Protein AF-A0A8J4DGQ6-F1 (afdb_monomer_lite)

Secondary structure (DSSP, 8-state):
---EETTEEPPHHHHHHHHHT-----S-THHHHHHHSS--SS-EE--HHHHHHHTTTGGGS-TTTTT-S--STT-----GGGEEEEEESSTT-EEEEE-SS-SSS-EEEEE-SSS--EEEEESSHHHHHHHHT--

pLDDT: mean 92.44, std 7.47, range [59.72, 98.62]

Organism: NCBI:txid42233

Structure (mmCIF, N/CA/C/O backbone):
data_AF-A0A8J4DGQ6-F1
#
_entry.id   AF-A0A8J4DGQ6-F1
#
loop_
_atom_site.group_PDB
_atom_site.id
_atom_site.type_symbol
_atom_site.label_atom_id
_atom_site.label_alt_id
_atom_site.label_comp_id
_atom_site.label_asym_id
_atom_site.label_entity_id
_atom_site.label_seq_id
_atom_site.pdbx_PDB_ins_code
_atom_site.Cartn_x
_atom_site.Cartn_y
_atom_site.Cartn_z
_atom_site.occupancy
_atom_site.B_iso_or_equiv
_atom_site.auth_seq_id
_atom_site.auth_comp_id
_atom_site.auth_asym_id
_atom_site.auth_atom_id
_atom_site.pdbx_PDB_model_num
ATOM 1 N N . MET A 1 1 ? -14.977 -6.028 14.026 1.00 59.72 1 MET A N 1
ATOM 2 C CA . MET A 1 1 ? -15.018 -6.923 12.846 1.00 59.72 1 MET A CA 1
ATOM 3 C C . MET A 1 1 ? -13.716 -6.760 12.095 1.00 59.72 1 MET A C 1
ATOM 5 O O . MET A 1 1 ? -13.463 -5.664 11.600 1.00 59.72 1 MET A O 1
ATOM 9 N N . THR A 1 2 ? -12.918 -7.819 12.058 1.00 84.62 2 THR A N 1
ATOM 10 C CA . THR A 1 2 ? -11.658 -7.920 11.316 1.00 84.62 2 THR A CA 1
ATOM 11 C C . THR A 1 2 ? -11.917 -8.025 9.816 1.00 84.62 2 THR A C 1
ATOM 13 O O . THR A 1 2 ? -12.863 -8.698 9.407 1.00 84.62 2 THR A O 1
ATOM 16 N N . LEU A 1 3 ? -11.105 -7.342 9.008 1.00 92.94 3 LEU A N 1
ATOM 17 C CA . LEU A 1 3 ? -11.117 -7.466 7.550 1.00 92.94 3 LEU A CA 1
ATOM 18 C C . LEU A 1 3 ? -9.874 -8.241 7.107 1.00 92.94 3 LEU A C 1
ATOM 20 O O . LEU A 1 3 ? -8.772 -7.989 7.594 1.00 92.94 3 LEU A O 1
ATOM 24 N N . THR A 1 4 ? -10.072 -9.191 6.198 1.00 95.69 4 THR A N 1
ATOM 25 C CA . THR A 1 4 ? -9.026 -10.070 5.676 1.00 95.69 4 THR A CA 1
ATOM 26 C C . THR A 1 4 ? -9.081 -10.084 4.152 1.00 95.69 4 THR A C 1
ATOM 28 O O . THR A 1 4 ? -10.162 -10.266 3.577 1.00 95.69 4 THR A O 1
ATOM 31 N N . ILE A 1 5 ? -7.916 -9.933 3.522 1.00 95.88 5 ILE A N 1
ATOM 32 C CA . ILE A 1 5 ? -7.692 -10.037 2.075 1.00 95.88 5 ILE A CA 1
ATOM 33 C C . ILE A 1 5 ? -6.642 -11.129 1.864 1.00 95.88 5 ILE A C 1
ATOM 35 O O . ILE A 1 5 ? -5.615 -11.115 2.532 1.00 95.88 5 ILE A O 1
ATOM 39 N N . ASN A 1 6 ? -6.937 -12.125 1.025 1.00 90.25 6 ASN A N 1
ATOM 40 C CA . ASN A 1 6 ? -6.055 -13.272 0.752 1.00 90.25 6 ASN A CA 1
ATOM 41 C C . ASN A 1 6 ? -5.470 -13.942 2.014 1.00 90.25 6 ASN A C 1
ATOM 43 O O . ASN A 1 6 ? -4.301 -14.293 2.081 1.00 90.25 6 ASN A O 1
ATOM 47 N N . GLY A 1 7 ? -6.285 -14.091 3.065 1.00 92.00 7 GLY A N 1
ATOM 48 C CA . GLY A 1 7 ? -5.855 -14.694 4.335 1.00 92.00 7 GLY A CA 1
ATOM 49 C C . GLY A 1 7 ? -5.051 -13.774 5.267 1.00 92.00 7 GLY A C 1
ATOM 50 O O . GLY A 1 7 ? -4.844 -14.134 6.424 1.00 92.00 7 GLY A O 1
ATOM 51 N N . MET A 1 8 ? -4.678 -12.569 4.829 1.00 95.50 8 MET A N 1
ATOM 52 C CA . MET A 1 8 ? -3.960 -11.572 5.627 1.00 95.50 8 MET A CA 1
ATOM 53 C C . MET A 1 8 ? -4.926 -10.583 6.278 1.00 95.50 8 MET A C 1
ATOM 55 O O . MET A 1 8 ? -5.786 -9.987 5.622 1.00 95.50 8 MET A O 1
ATOM 59 N N . ARG A 1 9 ? -4.819 -10.428 7.601 1.00 96.69 9 ARG A N 1
ATOM 60 C CA . ARG A 1 9 ? -5.613 -9.458 8.363 1.00 96.69 9 ARG A CA 1
ATOM 61 C C . ARG A 1 9 ? -5.091 -8.050 8.084 1.00 96.69 9 ARG A C 1
ATOM 63 O O . ARG A 1 9 ? -3.903 -7.788 8.257 1.00 96.69 9 ARG A O 1
ATOM 70 N N . LEU A 1 10 ? -5.986 -7.141 7.712 1.00 97.62 10 LEU A N 1
ATOM 71 C CA . LEU A 1 10 ? -5.645 -5.725 7.611 1.00 97.62 10 LEU A CA 1
ATOM 72 C C . LEU A 1 10 ? -5.480 -5.112 9.011 1.00 97.62 10 LEU A C 1
ATOM 74 O O . LEU A 1 10 ? -6.256 -5.466 9.908 1.00 97.62 10 LEU A O 1
ATOM 78 N N . PRO A 1 11 ? -4.534 -4.176 9.198 1.00 97.38 11 PRO A N 1
ATOM 79 C CA . PRO A 1 11 ? -4.426 -3.401 10.428 1.00 97.38 11 PRO A CA 1
ATOM 80 C C . PRO A 1 11 ? -5.752 -2.730 10.800 1.00 97.38 11 PRO A C 1
ATOM 82 O O . PRO A 1 11 ? -6.432 -2.171 9.936 1.00 97.38 11 PRO A O 1
ATOM 85 N N . ASP A 1 12 ? -6.119 -2.751 12.082 1.00 96.12 12 ASP A N 1
ATOM 86 C CA . ASP A 1 12 ? -7.438 -2.279 12.523 1.00 96.12 12 ASP A CA 1
ATOM 87 C C . ASP A 1 12 ? -7.670 -0.799 12.176 1.00 96.12 12 ASP A C 1
ATOM 89 O O . ASP A 1 12 ? -8.753 -0.452 11.702 1.00 96.12 12 ASP A O 1
ATOM 93 N N . ILE A 1 13 ? -6.640 0.047 12.289 1.00 96.19 13 ILE A N 1
ATOM 94 C CA . ILE A 1 13 ? -6.750 1.470 11.943 1.00 96.19 13 ILE A CA 1
ATOM 95 C C . ILE A 1 13 ? -6.998 1.713 10.446 1.00 96.19 13 ILE A C 1
ATOM 97 O O . ILE A 1 13 ? -7.716 2.643 10.081 1.00 96.19 13 ILE A O 1
ATOM 101 N N . LEU A 1 14 ? -6.500 0.833 9.567 1.00 97.50 14 LEU A N 1
ATOM 102 C CA . LEU A 1 14 ? -6.802 0.890 8.135 1.00 97.50 14 LEU A CA 1
ATOM 103 C C . LEU A 1 14 ? -8.265 0.541 7.882 1.00 97.50 14 LEU A C 1
ATOM 105 O O . LEU A 1 14 ? -8.956 1.211 7.119 1.00 97.50 14 LEU A O 1
ATOM 109 N N . VAL A 1 15 ? -8.755 -0.500 8.556 1.00 97.19 15 VAL A N 1
ATOM 110 C CA . VAL A 1 15 ? -10.154 -0.927 8.454 1.00 97.19 15 VAL A CA 1
ATOM 111 C C . VAL A 1 15 ? -11.098 0.171 8.944 1.00 97.19 15 VAL A C 1
ATOM 113 O O . VAL A 1 15 ? -12.151 0.391 8.342 1.00 97.19 15 VAL A O 1
ATOM 116 N N . GLU A 1 16 ? -10.741 0.862 10.024 1.00 96.31 16 GLU A N 1
ATOM 117 C CA . GLU A 1 16 ? -11.492 2.012 10.524 1.00 96.31 16 GLU A CA 1
ATOM 118 C C . GLU A 1 16 ? -11.499 3.162 9.514 1.00 96.31 16 GLU A C 1
ATOM 120 O O . GLU A 1 16 ? -12.582 3.656 9.195 1.00 96.31 16 GLU A O 1
ATOM 125 N N . ALA A 1 17 ? -10.344 3.510 8.940 1.00 96.88 17 ALA A N 1
ATOM 126 C CA . ALA A 1 17 ? -10.226 4.567 7.936 1.00 96.88 17 ALA A CA 1
ATOM 127 C C . ALA A 1 17 ? -11.008 4.271 6.642 1.00 96.88 17 ALA A C 1
ATOM 129 O O . ALA A 1 17 ? -11.638 5.161 6.069 1.00 96.88 17 ALA A O 1
ATOM 130 N N . ILE A 1 18 ? -11.030 3.014 6.190 1.00 96.69 18 ILE A N 1
ATOM 131 C CA . ILE A 1 18 ? -11.851 2.586 5.045 1.00 96.69 18 ILE A CA 1
ATOM 132 C C . ILE A 1 18 ? -13.339 2.777 5.359 1.00 96.69 18 ILE A C 1
ATOM 134 O O . ILE A 1 18 ? -14.094 3.302 4.544 1.00 96.69 18 ILE A O 1
ATOM 138 N N . ARG A 1 19 ? -13.779 2.367 6.554 1.00 95.31 19 ARG A N 1
ATOM 139 C CA . ARG A 1 19 ? -15.194 2.436 6.957 1.00 95.31 19 ARG A CA 1
ATOM 140 C C . ARG A 1 19 ? -15.677 3.860 7.208 1.00 95.31 19 ARG A C 1
ATOM 142 O O . ARG A 1 19 ? -16.839 4.154 6.939 1.00 95.31 19 ARG A O 1
ATOM 149 N N . SER A 1 20 ? -14.819 4.721 7.746 1.00 95.69 20 SER A N 1
ATOM 150 C CA . SER A 1 20 ? -15.116 6.139 7.959 1.00 95.69 20 SER A CA 1
ATOM 151 C C . SER A 1 20 ? -15.003 6.964 6.671 1.00 95.69 20 SER A C 1
ATOM 153 O O . SER A 1 20 ? -15.482 8.097 6.635 1.00 95.69 20 SER A O 1
ATOM 155 N N . GLY A 1 21 ? -14.389 6.408 5.621 1.00 95.62 21 GLY A N 1
ATOM 156 C CA . GLY A 1 21 ? -14.108 7.104 4.367 1.00 95.62 21 GLY A CA 1
ATOM 157 C C . GLY A 1 21 ? -12.929 8.078 4.454 1.00 95.62 21 GLY A C 1
ATOM 158 O O . GLY A 1 21 ? -12.800 8.946 3.589 1.00 95.62 21 GLY A O 1
ATOM 159 N N . THR A 1 22 ? -12.084 7.974 5.487 1.00 96.38 22 THR A N 1
ATOM 160 C CA . THR A 1 22 ? -10.862 8.785 5.614 1.00 96.38 22 THR A CA 1
ATOM 161 C C . THR A 1 22 ? -9.671 8.184 4.868 1.00 96.38 22 THR A C 1
ATOM 163 O O . THR A 1 22 ? -8.759 8.929 4.516 1.00 96.38 22 THR A O 1
ATOM 166 N N . TRP A 1 23 ? -9.698 6.884 4.540 1.00 97.50 23 TRP A N 1
ATOM 167 C CA . TRP A 1 23 ? -8.755 6.267 3.600 1.00 97.50 23 TRP A CA 1
ATOM 168 C C . TRP A 1 23 ? -9.080 6.702 2.165 1.00 97.50 23 TRP A C 1
ATOM 170 O O . TRP A 1 23 ? -9.904 6.097 1.481 1.00 97.50 23 TRP A O 1
ATOM 180 N N . ARG A 1 24 ? -8.473 7.810 1.734 1.00 96.00 24 ARG A N 1
ATOM 181 C CA . ARG A 1 24 ? -8.673 8.418 0.415 1.00 96.00 24 ARG A CA 1
ATOM 182 C C . ARG A 1 24 ? -7.391 9.086 -0.068 1.00 96.00 24 ARG A C 1
ATOM 184 O O . ARG A 1 24 ? -6.582 9.527 0.744 1.00 96.00 24 ARG A O 1
ATOM 191 N N . ALA A 1 25 ? -7.260 9.206 -1.384 1.00 94.94 25 ALA A N 1
ATOM 192 C CA . ALA A 1 25 ? -6.149 9.891 -2.030 1.00 94.94 25 ALA A CA 1
ATOM 193 C C . ALA A 1 25 ? -5.974 11.322 -1.472 1.00 94.94 25 ALA A C 1
ATOM 195 O O . ALA A 1 25 ? -6.953 12.082 -1.449 1.00 94.94 25 ALA A O 1
ATOM 196 N N . PRO A 1 26 ? -4.766 11.711 -1.016 1.00 94.88 26 PRO A N 1
ATOM 197 C CA . PRO A 1 26 ? -4.492 13.088 -0.625 1.00 94.88 26 PRO A CA 1
ATOM 198 C C . PRO A 1 26 ? -4.791 14.087 -1.752 1.00 94.88 26 PRO A C 1
ATOM 200 O O . PRO A 1 26 ? -4.424 13.870 -2.907 1.00 94.88 26 PRO A O 1
ATOM 203 N N . GLU A 1 27 ? -5.422 15.213 -1.404 1.00 93.31 27 GLU A N 1
ATOM 204 C CA . GLU A 1 27 ? -5.762 16.285 -2.360 1.00 93.31 27 GLU A CA 1
ATOM 205 C C . GLU A 1 27 ? -4.526 17.069 -2.829 1.00 93.31 27 GLU A C 1
ATOM 207 O O . GLU A 1 27 ? -4.514 17.654 -3.911 1.00 93.31 27 GLU A O 1
ATOM 212 N N . ARG A 1 28 ? -3.482 17.102 -1.997 1.00 94.44 28 ARG A N 1
ATOM 213 C CA . ARG A 1 28 ? -2.232 17.810 -2.270 1.00 94.44 28 ARG A CA 1
ATOM 214 C C . ARG A 1 28 ? -1.280 16.914 -3.045 1.00 94.44 28 ARG A C 1
ATOM 216 O O . ARG A 1 28 ? -0.772 15.938 -2.497 1.00 94.44 28 ARG A O 1
ATOM 223 N N . ALA A 1 29 ? -0.996 17.285 -4.289 1.00 92.94 29 ALA A N 1
ATOM 224 C CA . ALA A 1 29 ? -0.115 16.519 -5.165 1.00 92.94 29 ALA A CA 1
ATOM 225 C C . ALA A 1 29 ? 1.323 16.401 -4.624 1.00 92.94 29 ALA A C 1
ATOM 227 O O . ALA A 1 29 ? 2.007 15.419 -4.902 1.00 92.94 29 ALA A O 1
ATOM 228 N N . GLU A 1 30 ? 1.777 17.369 -3.822 1.00 96.56 30 GLU A N 1
ATOM 229 C CA . GLU A 1 30 ? 3.135 17.376 -3.266 1.00 96.56 30 GLU A CA 1
ATOM 230 C C . GLU A 1 30 ? 3.373 16.210 -2.296 1.00 96.56 30 GLU A C 1
ATOM 232 O O . GLU A 1 30 ? 4.495 15.718 -2.207 1.00 96.56 30 GLU A O 1
ATOM 237 N N . ILE A 1 31 ? 2.316 15.716 -1.636 1.00 96.88 31 ILE A N 1
ATOM 238 C CA . ILE A 1 31 ? 2.408 14.592 -0.692 1.00 96.88 31 ILE A CA 1
ATOM 239 C C . ILE A 1 31 ? 2.896 13.325 -1.402 1.00 96.88 31 ILE A C 1
ATOM 241 O O . ILE A 1 31 ? 3.656 12.558 -0.819 1.00 96.88 31 ILE A O 1
ATOM 245 N N . TYR A 1 32 ? 2.528 13.107 -2.670 1.00 96.75 32 TYR A N 1
ATOM 246 C CA . TYR A 1 32 ? 2.979 11.911 -3.384 1.00 96.75 32 TYR A CA 1
ATOM 247 C C . TYR A 1 32 ? 4.494 11.913 -3.590 1.00 96.75 32 TYR A C 1
ATOM 249 O O . TYR A 1 32 ? 5.156 10.915 -3.328 1.00 96.75 32 TYR A O 1
ATOM 257 N N . VAL A 1 33 ? 5.057 13.065 -3.956 1.00 96.38 33 VAL A N 1
ATOM 258 C CA . VAL A 1 33 ? 6.508 13.214 -4.114 1.00 96.38 33 VAL A CA 1
ATOM 259 C C . VAL A 1 33 ? 7.219 13.101 -2.764 1.00 96.38 33 VAL A C 1
ATOM 261 O O . VAL A 1 33 ? 8.270 12.475 -2.681 1.00 96.38 33 VAL A O 1
ATOM 264 N N . GLU A 1 34 ? 6.650 13.674 -1.702 1.00 96.62 34 GLU A N 1
ATOM 265 C CA . GLU A 1 34 ? 7.225 13.621 -0.351 1.00 96.62 34 GLU A CA 1
ATOM 266 C C . GLU A 1 34 ? 7.252 12.196 0.229 1.00 96.62 34 GLU A C 1
ATOM 268 O O . GLU A 1 34 ? 8.223 11.828 0.890 1.00 96.62 34 GLU A O 1
ATOM 273 N N . VAL A 1 35 ? 6.211 11.394 -0.022 1.00 96.94 35 VAL A N 1
ATOM 274 C CA . VAL A 1 35 ? 6.042 10.059 0.581 1.00 96.94 35 VAL A CA 1
ATOM 275 C C . VAL A 1 35 ? 6.558 8.935 -0.315 1.00 96.94 35 VAL A C 1
ATOM 277 O O . VAL A 1 35 ? 7.203 8.010 0.174 1.00 96.94 35 VAL A O 1
ATOM 280 N N . PHE A 1 36 ? 6.288 9.008 -1.617 1.00 95.44 36 PHE A N 1
ATOM 281 C CA . PHE A 1 36 ? 6.589 7.947 -2.584 1.00 95.44 36 PHE A CA 1
ATOM 282 C C . PHE A 1 36 ? 7.768 8.293 -3.503 1.00 95.44 36 PHE A C 1
ATOM 284 O O . PHE A 1 36 ? 8.239 7.436 -4.243 1.00 95.44 36 PHE A O 1
ATOM 291 N N . GLY A 1 37 ? 8.275 9.530 -3.448 1.00 94.19 37 GLY A N 1
ATOM 292 C CA . GLY A 1 37 ? 9.422 9.979 -4.241 1.00 94.19 37 GLY A CA 1
ATOM 293 C C . GLY A 1 37 ? 9.085 10.414 -5.670 1.00 94.19 37 GLY A C 1
ATOM 294 O O . GLY A 1 37 ? 9.955 10.943 -6.360 1.00 94.19 37 GLY A O 1
ATOM 295 N N . GLU A 1 38 ? 7.838 10.246 -6.116 1.00 94.56 38 GLU A N 1
ATOM 296 C CA . GLU A 1 38 ? 7.383 10.611 -7.459 1.00 94.56 38 GLU A CA 1
ATOM 297 C C . GLU A 1 38 ? 5.899 11.035 -7.472 1.00 94.56 38 GLU A C 1
ATOM 299 O O . GLU A 1 38 ? 5.160 10.726 -6.533 1.00 94.56 38 GLU A O 1
ATOM 304 N N . PRO A 1 39 ? 5.443 11.814 -8.475 1.00 95.06 39 PRO A N 1
ATOM 305 C CA . PRO A 1 39 ? 4.037 12.195 -8.567 1.00 95.06 39 PRO A CA 1
ATOM 306 C C . PRO A 1 39 ? 3.152 10.981 -8.874 1.00 95.06 39 PRO A C 1
ATOM 308 O O . PRO A 1 39 ? 3.543 10.093 -9.628 1.00 95.06 39 PRO A O 1
ATOM 311 N N . ALA A 1 40 ? 1.929 10.987 -8.346 1.00 94.81 40 ALA A N 1
ATOM 312 C CA . ALA A 1 40 ? 0.897 10.048 -8.773 1.00 94.81 40 ALA A CA 1
ATOM 313 C C . ALA A 1 40 ? 0.277 10.486 -10.112 1.00 94.81 40 ALA A C 1
ATOM 315 O O . ALA A 1 40 ? 0.115 11.682 -10.360 1.00 94.81 40 ALA A O 1
ATOM 316 N N . ASP A 1 41 ? -0.100 9.518 -10.944 1.00 91.94 41 ASP A N 1
ATOM 317 C CA . ASP A 1 41 ? -0.820 9.739 -12.204 1.00 91.94 41 ASP A CA 1
ATOM 318 C C . ASP A 1 41 ? -2.338 9.715 -11.960 1.00 91.94 41 ASP A C 1
ATOM 320 O O . ASP A 1 41 ? -3.039 10.710 -12.153 1.00 91.94 41 ASP A O 1
ATOM 324 N N . VAL A 1 42 ? -2.840 8.598 -11.420 1.00 93.25 42 VAL A N 1
ATOM 325 C CA . VAL A 1 42 ? -4.255 8.404 -11.062 1.00 93.25 42 VAL A CA 1
ATOM 326 C C . VAL A 1 42 ? -4.326 7.700 -9.701 1.00 93.25 42 VAL A C 1
ATOM 328 O O . VAL A 1 42 ? -4.502 6.483 -9.649 1.00 93.25 42 VAL A O 1
ATOM 331 N N . PRO A 1 43 ? -4.125 8.430 -8.586 1.00 96.50 43 PRO A N 1
ATOM 332 C CA . PRO A 1 43 ? -4.076 7.817 -7.268 1.00 96.50 43 PRO A CA 1
ATOM 333 C C . PRO A 1 43 ? -5.449 7.300 -6.843 1.00 96.50 43 PRO A C 1
ATOM 335 O O . PRO A 1 43 ? -6.420 8.053 -6.741 1.00 96.50 43 PRO A O 1
ATOM 338 N N . GLU A 1 44 ? -5.507 6.017 -6.513 1.00 97.31 44 GLU A N 1
ATOM 339 C CA . GLU A 1 44 ? -6.688 5.340 -5.999 1.00 97.31 44 GLU A CA 1
ATOM 340 C C . GLU A 1 44 ? -6.357 4.630 -4.687 1.00 97.31 44 GLU A C 1
ATOM 342 O O . GLU A 1 44 ? -5.477 3.777 -4.614 1.00 97.31 44 GLU A O 1
ATOM 347 N N . PHE A 1 45 ? -7.086 4.990 -3.633 1.00 97.75 45 PHE A N 1
ATOM 348 C CA . PHE A 1 45 ? -6.964 4.398 -2.305 1.00 97.75 45 PHE A CA 1
ATOM 349 C C . PHE A 1 45 ? -8.144 3.452 -2.115 1.00 97.75 45 PHE A C 1
ATOM 351 O O . PHE A 1 45 ? -9.301 3.874 -2.170 1.00 97.75 45 PHE A O 1
ATOM 358 N N . TYR A 1 46 ? -7.857 2.159 -1.989 1.00 98.00 46 TYR A N 1
ATOM 359 C CA . TYR A 1 46 ? -8.855 1.121 -2.215 1.00 98.00 46 TYR A CA 1
ATOM 360 C C . TYR A 1 46 ? -9.791 0.928 -1.022 1.00 98.00 46 TYR A C 1
ATOM 362 O O . TYR A 1 46 ? -9.358 0.810 0.120 1.00 98.00 46 TYR A O 1
ATOM 370 N N . ASP A 1 47 ? -11.093 0.844 -1.299 1.00 96.81 47 ASP A N 1
ATOM 371 C CA . ASP A 1 47 ? -12.069 0.319 -0.345 1.00 96.81 47 ASP A CA 1
ATOM 372 C C . ASP A 1 47 ? -11.990 -1.219 -0.271 1.00 96.81 47 ASP A C 1
ATOM 374 O O . ASP A 1 47 ? -11.242 -1.862 -1.011 1.00 96.81 47 ASP A O 1
ATOM 378 N N . GLU A 1 48 ? -12.786 -1.844 0.602 1.00 95.81 48 GLU A N 1
ATOM 379 C CA . GLU A 1 48 ? -12.802 -3.309 0.733 1.00 95.81 48 GLU A CA 1
ATOM 380 C C . GLU A 1 48 ? -13.089 -4.019 -0.601 1.00 95.81 48 GLU A C 1
ATOM 382 O O . GLU A 1 48 ? -12.478 -5.044 -0.908 1.00 95.81 48 GLU A O 1
ATOM 387 N N . ARG A 1 49 ? -14.030 -3.501 -1.397 1.00 96.31 49 ARG A N 1
ATOM 388 C CA . ARG A 1 49 ? -14.424 -4.134 -2.658 1.00 96.31 49 ARG A CA 1
ATOM 389 C C . ARG A 1 49 ? -13.278 -4.068 -3.661 1.00 96.31 49 ARG A C 1
ATOM 391 O O . ARG A 1 49 ? -13.022 -5.061 -4.338 1.00 96.31 49 ARG A O 1
ATOM 398 N N . MET A 1 50 ? -12.612 -2.922 -3.754 1.00 96.62 50 MET A N 1
ATOM 399 C CA . MET A 1 50 ? -11.483 -2.731 -4.649 1.00 96.62 50 MET A CA 1
ATOM 400 C C . MET A 1 50 ? -10.282 -3.556 -4.192 1.00 96.62 50 MET A C 1
ATOM 402 O O . MET A 1 50 ? -9.731 -4.280 -5.008 1.00 96.62 50 MET A O 1
ATOM 406 N N . MET A 1 51 ? -9.958 -3.592 -2.893 1.00 97.12 51 MET A N 1
ATOM 407 C CA . MET A 1 51 ? -8.893 -4.467 -2.385 1.00 97.12 51 MET A CA 1
ATOM 408 C C . MET A 1 51 ? -9.149 -5.934 -2.742 1.00 97.12 51 MET A C 1
ATOM 410 O O . MET A 1 51 ? -8.232 -6.617 -3.180 1.00 97.12 51 MET A O 1
ATOM 414 N N . ARG A 1 52 ? -10.388 -6.431 -2.624 1.00 96.31 52 ARG A N 1
ATOM 415 C CA . ARG A 1 52 ? -10.713 -7.808 -3.042 1.00 96.31 52 ARG A CA 1
ATOM 416 C C . ARG A 1 52 ? -10.495 -8.046 -4.532 1.00 96.31 52 ARG A C 1
ATOM 418 O O . ARG A 1 52 ? -10.081 -9.135 -4.894 1.00 96.31 52 ARG A O 1
ATOM 425 N N . ARG A 1 53 ? -10.812 -7.059 -5.370 1.00 96.19 53 ARG A N 1
ATOM 426 C CA . ARG A 1 53 ? -10.658 -7.152 -6.823 1.00 96.19 53 ARG A CA 1
ATOM 427 C C . ARG A 1 53 ? -9.191 -7.101 -7.236 1.00 96.19 53 ARG A C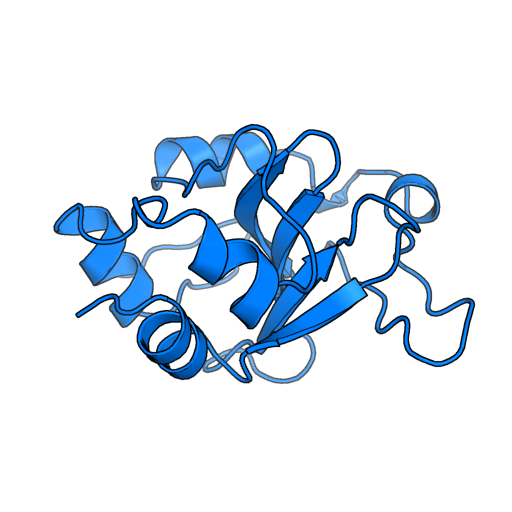 1
ATOM 429 O O . ARG A 1 53 ? -8.761 -7.955 -7.991 1.00 96.19 53 ARG A O 1
ATOM 436 N N . GLU A 1 54 ? -8.448 -6.114 -6.749 1.00 95.00 54 GLU A N 1
ATOM 437 C CA . GLU A 1 54 ? -7.054 -5.891 -7.147 1.00 95.00 54 GLU A CA 1
ATOM 438 C C . GLU A 1 54 ? -6.117 -6.966 -6.582 1.00 95.00 54 GLU A C 1
ATOM 440 O O . GLU A 1 54 ? -5.074 -7.240 -7.159 1.00 95.00 54 GLU A O 1
ATOM 445 N N . ASN A 1 55 ? -6.504 -7.626 -5.486 1.00 96.50 55 ASN A N 1
ATOM 446 C CA . ASN A 1 55 ? -5.759 -8.762 -4.946 1.00 96.50 55 ASN A CA 1
ATOM 447 C C . ASN A 1 55 ? -6.228 -10.125 -5.499 1.00 96.50 55 ASN A C 1
ATOM 449 O O . ASN A 1 55 ? -5.664 -11.152 -5.116 1.00 96.50 55 ASN A O 1
ATOM 453 N N . ASP A 1 56 ? -7.246 -10.174 -6.368 1.00 94.38 56 ASP A N 1
ATOM 454 C CA . ASP A 1 56 ? -7.694 -11.425 -6.993 1.00 94.38 56 ASP A CA 1
ATOM 455 C C . ASP A 1 56 ? -6.645 -11.899 -8.009 1.00 94.38 56 ASP A C 1
ATOM 457 O O . ASP A 1 56 ? -6.397 -11.242 -9.019 1.00 94.38 56 ASP A O 1
ATOM 461 N N . GLY A 1 57 ? -5.990 -13.026 -7.720 1.00 85.25 57 GLY A N 1
ATOM 462 C CA . GLY A 1 57 ? -4.887 -13.549 -8.532 1.00 85.25 57 GLY A CA 1
ATOM 463 C C . GLY A 1 57 ? -3.555 -12.809 -8.365 1.00 85.25 57 GLY A C 1
ATOM 464 O O . GLY A 1 57 ? -2.645 -13.040 -9.160 1.00 85.25 57 GLY A O 1
ATOM 465 N N . TRP A 1 58 ? -3.414 -11.950 -7.346 1.00 91.50 58 TRP A N 1
ATOM 466 C CA . TRP A 1 58 ? -2.147 -11.270 -7.033 1.00 91.50 58 TRP A CA 1
ATOM 467 C C . TRP A 1 58 ? -1.009 -12.249 -6.723 1.00 91.50 58 TRP A C 1
ATOM 469 O O . TRP A 1 58 ? 0.117 -12.048 -7.152 1.00 91.50 58 TRP A O 1
ATOM 479 N N . ASP A 1 59 ? -1.309 -13.357 -6.055 1.00 84.75 59 ASP A N 1
ATOM 480 C CA . ASP A 1 59 ? -0.376 -14.464 -5.803 1.00 84.75 59 ASP A CA 1
ATOM 481 C C . ASP A 1 59 ? 0.081 -15.198 -7.080 1.00 84.75 59 ASP A C 1
ATOM 483 O O . ASP A 1 59 ? 1.062 -15.940 -7.080 1.00 84.75 59 ASP A O 1
ATOM 487 N N . SER A 1 60 ? -0.637 -14.992 -8.182 1.00 82.69 60 SER A N 1
ATOM 488 C CA . SER A 1 60 ? -0.497 -15.741 -9.427 1.00 82.69 60 SER A CA 1
ATOM 489 C C . SER A 1 60 ? 0.146 -14.924 -10.552 1.00 82.69 60 SER A C 1
ATOM 491 O O . SER A 1 60 ? 0.303 -15.443 -11.663 1.00 82.69 60 SER A O 1
ATOM 493 N N . VAL A 1 61 ? 0.506 -13.657 -10.303 1.00 83.25 61 VAL A N 1
ATOM 494 C CA . VAL A 1 61 ? 1.198 -12.822 -11.296 1.00 83.25 61 VAL A CA 1
ATOM 495 C C . VAL A 1 61 ? 2.649 -13.267 -11.480 1.00 83.25 61 VAL A C 1
ATOM 497 O O . VAL A 1 61 ? 3.258 -13.888 -10.606 1.00 83.25 61 VAL A O 1
ATOM 500 N N . SER A 1 62 ? 3.227 -12.959 -12.643 1.00 79.75 62 SER A N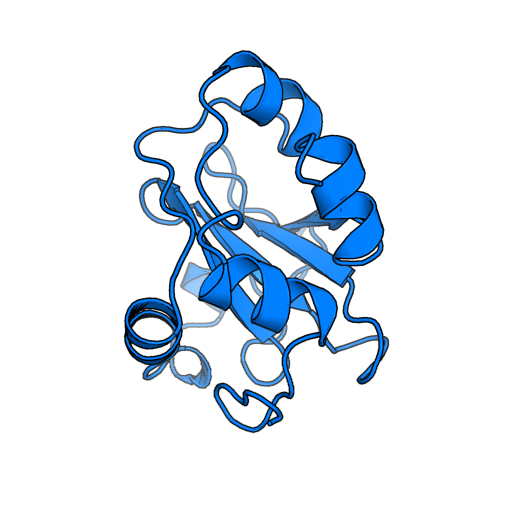 1
ATOM 501 C CA . SER A 1 62 ? 4.630 -13.277 -12.901 1.00 79.75 62 SER A CA 1
ATOM 502 C C . SER A 1 62 ? 5.537 -12.464 -11.977 1.00 79.75 62 SER A C 1
ATOM 504 O O . SER A 1 62 ? 5.470 -11.237 -11.931 1.00 79.75 62 SER A O 1
ATOM 506 N N . VAL A 1 63 ? 6.440 -13.157 -11.286 1.00 75.25 63 VAL A N 1
ATOM 507 C CA . VAL A 1 63 ? 7.465 -12.577 -10.399 1.00 75.25 63 VAL A CA 1
ATOM 508 C C . VAL A 1 63 ? 8.318 -11.527 -11.127 1.00 75.25 63 VAL A C 1
ATOM 510 O O . VAL A 1 63 ? 8.726 -10.533 -10.516 1.00 75.25 63 VAL A O 1
ATOM 513 N N . ASP A 1 64 ? 8.555 -11.734 -12.426 1.00 73.75 64 ASP A N 1
ATOM 514 C CA . ASP A 1 64 ? 9.345 -10.840 -13.276 1.00 73.75 64 ASP A CA 1
ATOM 515 C C . ASP A 1 64 ? 8.615 -9.523 -13.584 1.00 73.75 64 ASP A C 1
ATOM 517 O O . ASP A 1 64 ? 9.262 -8.479 -13.654 1.00 73.75 64 ASP A O 1
ATOM 521 N N . ASP A 1 65 ? 7.281 -9.545 -13.696 1.00 76.25 65 ASP A N 1
ATOM 522 C CA . ASP A 1 65 ? 6.482 -8.369 -14.077 1.00 76.25 65 ASP A CA 1
ATOM 523 C C . ASP A 1 65 ? 6.460 -7.306 -12.966 1.00 76.25 65 ASP A C 1
ATOM 525 O O . ASP A 1 65 ? 6.288 -6.121 -13.235 1.00 76.25 65 ASP A O 1
ATOM 529 N N . TYR A 1 66 ? 6.700 -7.721 -11.718 1.00 78.00 66 TYR A N 1
ATOM 530 C CA . TYR A 1 66 ? 6.618 -6.862 -10.536 1.00 78.00 66 TYR A CA 1
ATOM 531 C C . TYR A 1 66 ? 7.947 -6.704 -9.802 1.00 78.00 66 TYR A C 1
ATOM 533 O O . TYR A 1 66 ? 7.945 -6.323 -8.638 1.00 78.00 66 TYR A O 1
ATOM 541 N N . ALA A 1 67 ? 9.092 -7.012 -10.420 1.00 79.00 67 ALA A N 1
ATOM 542 C CA . ALA A 1 67 ? 10.407 -6.880 -9.777 1.00 79.00 67 ALA A CA 1
ATOM 543 C C . ALA A 1 67 ? 10.466 -7.522 -8.368 1.00 79.00 67 ALA A C 1
ATOM 545 O O . ALA A 1 67 ? 11.080 -6.985 -7.439 1.00 79.00 67 ALA A O 1
ATOM 546 N N . CYS A 1 68 ? 9.794 -8.669 -8.195 1.00 76.19 68 CYS A N 1
ATOM 547 C CA . CYS A 1 68 ? 9.575 -9.298 -6.887 1.00 76.19 68 CYS A CA 1
ATOM 548 C C . CYS A 1 68 ? 10.878 -9.778 -6.232 1.00 76.19 68 CYS A C 1
ATOM 550 O O . CYS A 1 68 ? 10.970 -9.892 -5.009 1.00 76.19 68 CYS A O 1
ATOM 552 N N . VAL A 1 69 ? 11.902 -10.042 -7.045 1.00 79.56 69 VAL A N 1
ATOM 553 C CA . VAL A 1 69 ? 13.240 -10.405 -6.583 1.00 79.56 69 VAL A CA 1
ATOM 554 C C . VAL A 1 69 ? 14.101 -9.141 -6.486 1.00 79.56 69 VAL A C 1
ATOM 556 O O . VAL A 1 69 ? 14.199 -8.407 -7.468 1.00 79.56 69 VAL A O 1
ATOM 559 N N . PRO A 1 70 ? 14.790 -8.904 -5.355 1.00 78.00 70 PRO A N 1
ATOM 560 C CA . PRO A 1 70 ? 15.828 -7.881 -5.249 1.00 78.00 70 PRO A CA 1
ATOM 561 C C . PRO A 1 70 ? 16.944 -8.113 -6.278 1.00 78.00 70 PRO A C 1
ATOM 563 O O . PRO A 1 70 ? 17.842 -8.925 -6.055 1.00 78.00 70 PRO A O 1
ATOM 566 N N . GLN A 1 71 ? 16.889 -7.437 -7.426 1.00 72.19 71 GLN A N 1
ATOM 567 C CA . GLN A 1 71 ? 17.930 -7.545 -8.459 1.00 72.19 71 GLN A CA 1
ATOM 568 C C . GLN A 1 71 ? 19.032 -6.488 -8.301 1.00 72.19 71 GLN A C 1
ATOM 570 O O . GLN A 1 71 ? 20.158 -6.703 -8.747 1.00 72.19 71 GLN A O 1
ATOM 575 N N . GLU A 1 72 ? 18.740 -5.379 -7.615 1.00 75.94 72 GLU A N 1
ATOM 576 C CA . GLU A 1 72 ? 19.645 -4.240 -7.447 1.00 75.94 72 GLU A CA 1
ATOM 577 C C . GLU A 1 72 ? 19.657 -3.729 -5.994 1.00 75.94 72 GLU A C 1
ATOM 579 O O . GLU A 1 72 ? 18.658 -3.871 -5.279 1.00 75.94 72 GLU A O 1
ATOM 584 N N . PRO A 1 73 ? 20.764 -3.115 -5.525 1.00 74.06 73 PRO A N 1
ATOM 585 C CA . PRO A 1 73 ? 20.812 -2.472 -4.215 1.00 74.06 73 PRO A CA 1
ATOM 586 C C . PRO A 1 73 ? 19.720 -1.405 -4.074 1.00 74.06 73 PRO A C 1
ATOM 588 O O . PRO A 1 73 ? 19.678 -0.454 -4.846 1.00 74.06 73 PRO A O 1
ATOM 591 N N . GLY A 1 74 ? 18.861 -1.549 -3.063 1.00 76.62 74 GLY A N 1
ATOM 592 C CA . GLY A 1 74 ? 17.744 -0.633 -2.809 1.00 76.62 74 GLY A CA 1
ATOM 593 C C . GLY A 1 74 ? 16.379 -1.153 -3.266 1.00 76.62 74 GLY A C 1
ATOM 594 O O . GLY A 1 74 ? 15.377 -0.675 -2.750 1.00 76.62 74 GLY A O 1
ATOM 595 N N . ASN A 1 75 ? 16.317 -2.174 -4.131 1.00 85.25 75 ASN A N 1
ATOM 596 C CA . ASN A 1 75 ? 15.065 -2.880 -4.411 1.00 85.25 75 ASN A CA 1
ATOM 597 C C . ASN A 1 75 ? 14.799 -3.918 -3.310 1.00 85.25 75 ASN A C 1
ATOM 599 O O . ASN A 1 75 ? 15.554 -4.878 -3.158 1.00 85.25 75 ASN A O 1
ATOM 603 N N . LEU A 1 76 ? 13.721 -3.753 -2.544 1.00 89.62 76 LEU A N 1
ATOM 604 C CA . LEU A 1 76 ? 13.350 -4.685 -1.473 1.00 89.62 76 LEU A CA 1
ATOM 605 C C . LEU A 1 76 ? 12.677 -5.969 -1.975 1.00 89.62 76 LEU A C 1
ATOM 607 O O . LEU A 1 76 ? 12.546 -6.939 -1.212 1.00 89.62 76 LEU A O 1
ATOM 611 N N . GLY A 1 77 ? 12.235 -5.977 -3.233 1.00 91.94 77 GLY A N 1
ATOM 612 C CA . GLY A 1 77 ? 11.335 -6.991 -3.762 1.00 91.94 77 GLY A CA 1
ATOM 613 C C . GLY A 1 77 ? 10.012 -7.060 -2.993 1.00 91.94 77 GLY A C 1
ATOM 614 O O . GLY A 1 77 ? 9.795 -6.369 -1.990 1.00 91.94 77 GLY A O 1
ATOM 615 N N . VAL A 1 78 ? 9.154 -7.983 -3.400 1.00 93.00 78 VAL A N 1
ATOM 616 C CA . VAL A 1 78 ? 7.891 -8.284 -2.721 1.00 93.00 78 VAL A CA 1
ATOM 617 C C . VAL A 1 78 ? 7.656 -9.788 -2.744 1.00 93.00 78 VAL A C 1
ATOM 619 O O . VAL A 1 78 ? 8.103 -10.484 -3.652 1.00 93.00 78 VAL A O 1
ATOM 622 N N . ASP A 1 79 ? 6.990 -10.293 -1.714 1.00 92.75 79 ASP A N 1
ATOM 623 C CA . ASP A 1 79 ? 6.458 -11.652 -1.697 1.00 92.75 79 ASP A CA 1
ATOM 624 C C . ASP A 1 79 ? 4.941 -11.549 -1.885 1.00 92.75 79 ASP A C 1
ATOM 626 O O . ASP A 1 79 ? 4.240 -10.990 -1.038 1.00 92.75 79 ASP A O 1
ATOM 630 N N . LEU A 1 80 ? 4.460 -12.009 -3.040 1.00 91.56 80 LEU A N 1
ATOM 631 C CA . LEU A 1 80 ? 3.071 -11.858 -3.478 1.00 91.56 80 LEU A CA 1
ATOM 632 C C . LEU A 1 80 ? 2.103 -12.603 -2.546 1.00 91.56 80 LEU A C 1
ATOM 634 O O . LEU A 1 80 ? 1.047 -12.076 -2.206 1.00 91.56 80 LEU A O 1
ATOM 638 N N . ASP A 1 81 ? 2.520 -13.759 -2.021 1.00 93.06 81 ASP A N 1
ATOM 639 C CA . ASP A 1 81 ? 1.742 -14.560 -1.063 1.00 93.06 81 ASP A CA 1
ATOM 640 C C . ASP A 1 81 ? 1.662 -13.906 0.324 1.00 93.06 81 ASP A C 1
ATOM 642 O O . ASP A 1 81 ? 0.835 -14.267 1.166 1.00 93.06 81 ASP A O 1
ATOM 646 N N . ARG A 1 82 ? 2.566 -12.959 0.596 1.00 95.44 82 ARG A N 1
ATOM 647 C CA . ARG A 1 82 ? 2.704 -12.271 1.885 1.00 95.44 82 ARG A CA 1
ATOM 648 C C . ARG A 1 82 ? 2.539 -10.764 1.748 1.00 95.44 82 ARG A C 1
ATOM 650 O O . ARG A 1 82 ? 3.095 -10.014 2.556 1.00 95.44 82 ARG A O 1
ATOM 657 N N . SER A 1 83 ? 1.773 -10.321 0.754 1.00 96.94 83 SER A N 1
ATOM 658 C CA . SER A 1 83 ? 1.455 -8.912 0.567 1.00 96.94 83 SER A CA 1
ATOM 659 C C . SER A 1 83 ? 0.010 -8.664 0.152 1.00 96.94 83 SER A C 1
ATOM 661 O O . SER A 1 83 ? -0.635 -9.508 -0.461 1.00 96.94 83 SER A O 1
ATOM 663 N N . VAL A 1 84 ? -0.502 -7.484 0.506 1.00 98.00 84 VAL A N 1
ATOM 664 C CA . VAL A 1 84 ? -1.846 -7.030 0.126 1.00 98.00 84 VAL A CA 1
ATOM 665 C C . VAL A 1 84 ? -1.756 -5.659 -0.516 1.00 98.00 84 VAL A C 1
ATOM 667 O O . VAL A 1 84 ? -1.278 -4.726 0.124 1.00 98.00 84 VAL A O 1
ATOM 670 N N . ILE A 1 85 ? -2.273 -5.507 -1.732 1.00 98.19 85 ILE A N 1
ATOM 671 C CA . ILE A 1 85 ? -2.410 -4.209 -2.397 1.00 98.19 85 ILE A CA 1
ATOM 672 C C . ILE A 1 85 ? -3.523 -3.401 -1.723 1.00 98.19 85 ILE A C 1
ATOM 674 O O . ILE A 1 85 ? -4.658 -3.871 -1.605 1.00 98.19 85 ILE A O 1
ATOM 678 N N . ILE A 1 86 ? -3.201 -2.179 -1.295 1.00 98.38 86 ILE A N 1
ATOM 679 C CA . ILE A 1 86 ? -4.112 -1.285 -0.558 1.00 98.38 86 ILE A CA 1
ATOM 680 C C . ILE A 1 86 ? -4.383 0.053 -1.260 1.00 98.38 86 ILE A C 1
ATOM 682 O O . ILE A 1 86 ? -5.336 0.752 -0.903 1.00 98.38 86 ILE A O 1
ATOM 686 N N . ALA A 1 87 ? -3.564 0.411 -2.248 1.00 98.25 87 ALA A N 1
ATOM 687 C CA . ALA A 1 87 ? -3.742 1.570 -3.115 1.00 98.25 87 ALA A CA 1
ATOM 688 C C . ALA A 1 87 ? -2.923 1.393 -4.406 1.00 98.25 87 ALA A C 1
ATOM 690 O O . ALA A 1 87 ? -2.047 0.530 -4.478 1.00 98.25 87 ALA A O 1
ATOM 691 N N . GLY A 1 88 ? -3.174 2.243 -5.396 1.00 97.12 88 GLY A N 1
ATOM 692 C CA . GLY A 1 88 ? -2.345 2.390 -6.591 1.00 97.12 88 GLY A CA 1
ATOM 693 C C . GLY A 1 88 ? -2.135 3.866 -6.907 1.00 97.12 88 GLY A C 1
ATOM 694 O O . GLY A 1 88 ? -3.055 4.663 -6.746 1.00 97.12 88 GLY A O 1
ATOM 695 N N . LEU A 1 89 ? -0.928 4.248 -7.327 1.00 96.56 89 LEU A N 1
ATOM 696 C CA . LEU A 1 89 ? -0.612 5.636 -7.708 1.00 96.56 89 LEU A CA 1
ATOM 697 C C . LEU A 1 89 ? -0.669 5.882 -9.222 1.00 96.56 89 LEU A C 1
ATOM 699 O O . LEU A 1 89 ? -0.512 7.014 -9.677 1.00 96.56 89 LEU A O 1
ATOM 703 N N . GLY A 1 90 ? -0.918 4.832 -9.995 1.00 93.88 90 GLY A N 1
ATOM 704 C CA . GLY A 1 90 ? -0.936 4.823 -11.450 1.00 93.88 90 GLY A CA 1
ATOM 705 C C . GLY A 1 90 ? -0.832 3.389 -11.980 1.00 93.88 90 GLY A C 1
ATOM 706 O O . GLY A 1 90 ? -0.798 2.443 -11.181 1.00 93.88 90 GLY A O 1
ATOM 707 N N . PRO A 1 91 ? -0.792 3.210 -13.311 1.00 89.88 91 PRO A N 1
ATOM 708 C CA . PRO A 1 91 ? -0.537 1.912 -13.928 1.00 89.88 91 PRO A CA 1
ATOM 709 C C . PRO A 1 91 ? 0.770 1.311 -13.402 1.00 89.88 91 PRO A C 1
ATOM 711 O O . PRO A 1 91 ? 1.793 1.990 -13.394 1.00 89.88 91 PRO A O 1
ATOM 714 N N . ASP A 1 92 ? 0.720 0.061 -12.941 1.00 89.50 92 ASP A N 1
ATOM 715 C CA . ASP A 1 92 ? 1.879 -0.678 -12.417 1.00 89.50 92 ASP A CA 1
ATOM 716 C C . ASP A 1 92 ? 2.606 0.011 -11.243 1.00 89.50 92 ASP A C 1
ATOM 718 O O . ASP A 1 92 ? 3.784 -0.226 -10.996 1.00 89.50 92 ASP A O 1
ATOM 722 N N . MET A 1 93 ? 1.880 0.831 -10.472 1.00 94.75 93 MET A N 1
ATOM 723 C CA . MET A 1 93 ? 2.387 1.551 -9.295 1.00 94.75 93 MET A CA 1
ATOM 724 C C . MET A 1 93 ? 1.623 1.170 -8.003 1.00 94.75 93 MET A C 1
ATOM 726 O O . MET A 1 93 ? 1.046 2.053 -7.351 1.00 94.75 93 MET A O 1
ATOM 730 N N . PRO A 1 94 ? 1.536 -0.126 -7.629 1.00 96.69 94 PRO A N 1
ATOM 731 C CA . PRO A 1 94 ? 0.840 -0.566 -6.423 1.00 96.69 94 PRO A CA 1
ATOM 732 C C . PRO A 1 94 ? 1.539 -0.129 -5.130 1.00 96.69 94 PRO A C 1
ATOM 734 O O . PRO A 1 94 ? 2.767 -0.115 -5.017 1.00 96.69 94 PRO A O 1
ATOM 737 N N . VAL A 1 95 ? 0.723 0.141 -4.114 1.00 98.19 95 VAL A N 1
ATOM 738 C CA . VAL A 1 95 ? 1.121 0.285 -2.711 1.00 98.19 95 VAL A CA 1
ATOM 739 C C . VAL A 1 95 ? 0.613 -0.936 -1.958 1.00 98.19 95 VAL A C 1
ATOM 741 O O . VAL A 1 95 ? -0.584 -1.241 -1.997 1.00 98.19 95 VAL A O 1
ATOM 744 N N . VAL A 1 96 ? 1.507 -1.632 -1.259 1.00 98.31 96 VAL A N 1
ATOM 745 C CA . VAL A 1 96 ? 1.204 -2.903 -0.597 1.00 98.31 96 VAL A CA 1
ATOM 746 C C . VAL A 1 96 ? 1.565 -2.885 0.881 1.00 98.31 96 VAL A C 1
ATOM 748 O O . VAL A 1 96 ? 2.547 -2.274 1.297 1.00 98.31 96 VAL A O 1
ATOM 751 N N . LEU A 1 97 ? 0.798 -3.625 1.673 1.00 98.62 97 LEU A N 1
ATOM 752 C CA . LEU A 1 97 ? 1.231 -4.106 2.978 1.00 98.62 97 LEU A CA 1
ATOM 753 C C . LEU A 1 97 ? 2.129 -5.324 2.770 1.00 98.62 97 LEU A C 1
ATOM 755 O O . LEU A 1 97 ? 1.716 -6.263 2.098 1.00 98.62 97 LEU A O 1
ATOM 759 N N . ASP A 1 98 ? 3.326 -5.326 3.350 1.00 98.06 98 A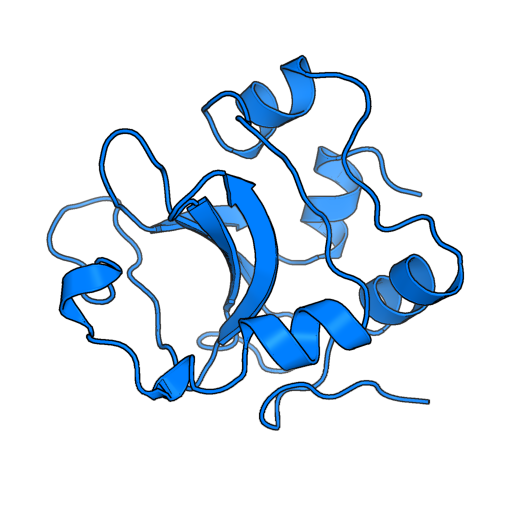SP A N 1
ATOM 760 C CA . ASP A 1 98 ? 4.274 -6.442 3.303 1.00 98.06 98 ASP A CA 1
ATOM 761 C C . ASP A 1 98 ? 4.388 -7.110 4.677 1.00 98.06 98 ASP A C 1
ATOM 763 O O . ASP A 1 98 ? 4.946 -6.563 5.634 1.00 98.06 98 ASP A O 1
ATOM 767 N N . TYR A 1 99 ? 3.889 -8.339 4.753 1.00 97.75 99 TYR A N 1
ATOM 768 C CA . TYR A 1 99 ? 3.799 -9.131 5.975 1.00 97.75 99 TYR A CA 1
ATOM 769 C C . TYR A 1 99 ? 5.025 -10.022 6.198 1.00 97.75 99 TYR A C 1
ATOM 771 O O . TYR A 1 99 ? 5.027 -10.859 7.109 1.00 97.75 99 TYR A O 1
ATOM 779 N N . ARG A 1 100 ? 6.088 -9.890 5.384 1.00 96.00 100 ARG A N 1
ATOM 780 C CA . ARG A 1 100 ? 7.305 -10.710 5.512 1.00 96.00 100 ARG A CA 1
ATOM 781 C C . ARG A 1 100 ? 7.934 -10.644 6.904 1.00 96.00 100 ARG A C 1
ATOM 783 O O . ARG A 1 100 ? 8.389 -11.677 7.404 1.00 96.00 100 ARG A O 1
ATOM 790 N N . GLN A 1 101 ? 7.921 -9.464 7.522 1.00 94.62 101 GLN A N 1
ATOM 791 C CA . GLN A 1 101 ? 8.567 -9.202 8.812 1.00 94.62 101 GLN A CA 1
ATOM 792 C C . GLN A 1 101 ? 7.619 -9.306 10.015 1.00 94.62 101 GLN A C 1
ATOM 794 O O . GLN A 1 101 ? 8.060 -9.677 11.100 1.00 94.62 101 GLN A O 1
ATOM 799 N N . SER A 1 102 ? 6.329 -9.009 9.840 1.00 95.81 102 SER A N 1
ATOM 800 C CA . SER A 1 102 ? 5.347 -9.000 10.928 1.00 95.81 102 SER A CA 1
ATOM 801 C C . SER A 1 102 ? 3.937 -9.252 10.402 1.00 95.81 102 SER A C 1
ATOM 803 O O . SER A 1 102 ? 3.546 -8.696 9.379 1.00 95.81 102 SER A O 1
ATOM 805 N N . LEU A 1 103 ? 3.173 -10.084 11.118 1.00 93.88 103 LEU A N 1
ATOM 806 C CA . LEU A 1 103 ? 1.757 -10.334 10.818 1.00 93.88 103 LEU A CA 1
ATOM 807 C C . LEU A 1 103 ? 0.820 -9.276 11.418 1.00 93.88 103 LEU A C 1
ATOM 809 O O . LEU A 1 103 ? -0.296 -9.113 10.938 1.00 93.88 103 LEU A O 1
ATOM 813 N N . GLU A 1 104 ? 1.275 -8.573 12.456 1.00 93.19 104 GLU A N 1
ATOM 814 C CA . GLU A 1 104 ? 0.468 -7.596 13.200 1.00 93.19 104 GLU A CA 1
ATOM 815 C C . GLU A 1 104 ? 0.760 -6.155 12.767 1.00 93.19 104 GLU A C 1
ATOM 817 O O . GLU A 1 104 ? -0.136 -5.318 12.775 1.00 93.19 104 GLU A O 1
ATOM 822 N N . SER A 1 105 ? 2.004 -5.874 12.366 1.00 95.81 105 SER A N 1
ATOM 823 C CA . SER A 1 105 ? 2.443 -4.552 11.903 1.00 95.81 105 SER A CA 1
ATOM 824 C C . SER A 1 105 ? 3.210 -4.686 10.583 1.00 95.81 105 SER A C 1
ATOM 826 O O . SER A 1 105 ? 4.443 -4.658 10.583 1.00 95.81 105 SER A O 1
ATOM 828 N N . PRO A 1 106 ? 2.512 -4.980 9.469 1.00 98.06 106 PRO A N 1
ATOM 829 C CA . PRO A 1 106 ? 3.142 -5.048 8.159 1.00 98.06 106 PRO A CA 1
ATOM 830 C C . PRO A 1 106 ? 3.655 -3.667 7.758 1.00 98.06 106 PRO A C 1
ATOM 832 O O . PRO A 1 106 ? 2.954 -2.666 7.913 1.00 98.06 106 PRO A O 1
ATOM 835 N N . ARG A 1 107 ? 4.854 -3.627 7.183 1.00 98.25 107 ARG A N 1
ATOM 836 C CA . ARG A 1 107 ? 5.391 -2.402 6.583 1.00 98.25 107 ARG A CA 1
ATOM 837 C C . ARG A 1 107 ? 4.668 -2.073 5.285 1.00 98.25 107 ARG A C 1
ATOM 839 O O . ARG A 1 107 ? 4.019 -2.940 4.697 1.00 98.25 107 ARG A O 1
ATOM 846 N N . VAL A 1 108 ? 4.832 -0.849 4.802 1.00 98.50 108 VAL A N 1
ATOM 847 C CA . VAL A 1 108 ? 4.223 -0.399 3.550 1.00 98.50 108 VAL A CA 1
ATOM 848 C C . VAL A 1 108 ? 5.292 -0.273 2.478 1.00 98.50 108 VAL A C 1
ATOM 850 O O . VAL A 1 108 ? 6.245 0.498 2.625 1.00 98.50 108 VAL A O 1
ATOM 853 N N . LEU A 1 109 ? 5.117 -1.018 1.389 1.00 97.75 109 LEU A N 1
ATOM 854 C CA . LEU A 1 109 ? 5.968 -0.929 0.211 1.00 97.75 109 LEU A CA 1
ATOM 855 C C . LEU A 1 109 ? 5.230 -0.279 -0.954 1.00 97.75 109 LEU A C 1
ATOM 857 O O . LEU A 1 109 ? 4.007 -0.338 -1.055 1.00 97.75 109 LEU A O 1
ATOM 861 N N . TYR A 1 110 ? 6.002 0.305 -1.855 1.00 97.00 110 TYR A N 1
ATOM 862 C CA . TYR A 1 110 ? 5.528 0.922 -3.080 1.00 97.00 110 TYR A CA 1
ATOM 863 C C . TYR A 1 110 ? 6.408 0.481 -4.251 1.00 97.00 110 TYR A C 1
ATOM 865 O O . TYR A 1 110 ? 7.631 0.420 -4.102 1.00 97.00 110 TYR A O 1
ATOM 873 N N . LEU A 1 111 ? 5.794 0.164 -5.392 1.00 94.88 111 LEU A N 1
ATOM 874 C CA . LEU A 1 111 ? 6.508 -0.099 -6.639 1.00 94.88 111 LEU A CA 1
ATOM 875 C C . LEU A 1 111 ? 6.630 1.194 -7.450 1.00 94.88 111 LEU A C 1
ATOM 877 O O . LEU A 1 111 ? 5.639 1.694 -7.983 1.00 94.88 111 LEU A O 1
ATOM 881 N N . ALA A 1 112 ? 7.852 1.717 -7.532 1.00 90.81 112 ALA A N 1
ATOM 882 C CA . ALA A 1 112 ? 8.142 2.953 -8.249 1.00 90.81 112 ALA A CA 1
ATOM 883 C C . ALA A 1 112 ? 7.963 2.796 -9.771 1.00 90.81 112 ALA A C 1
ATOM 885 O O . ALA A 1 112 ? 8.409 1.807 -10.352 1.00 90.81 112 ALA A O 1
ATOM 886 N N . GLY A 1 113 ? 7.351 3.782 -10.429 1.00 82.06 113 GLY A N 1
ATOM 887 C CA . GLY A 1 113 ? 6.949 3.697 -11.839 1.00 82.06 113 GLY A CA 1
ATOM 888 C C . GLY A 1 113 ? 8.091 3.930 -12.834 1.00 82.06 113 GLY A C 1
ATOM 889 O O . GLY A 1 113 ? 8.184 3.257 -13.859 1.00 82.06 113 GLY A O 1
ATOM 890 N N . ASN A 1 114 ? 8.997 4.869 -12.542 1.00 75.50 114 ASN A N 1
ATOM 891 C CA . ASN A 1 114 ? 10.071 5.246 -13.477 1.00 75.50 114 ASN A CA 1
ATOM 892 C C . ASN A 1 114 ? 11.140 4.152 -13.662 1.00 75.50 114 ASN A C 1
ATOM 894 O O . ASN A 1 114 ? 11.699 3.988 -14.748 1.00 75.50 114 ASN A O 1
ATOM 898 N N . HIS A 1 115 ? 11.416 3.400 -12.598 1.00 76.81 115 HIS A N 1
ATOM 899 C CA . HIS A 1 115 ? 12.284 2.230 -12.595 1.00 76.81 115 HIS A CA 1
ATOM 900 C C . HIS A 1 115 ? 11.648 1.228 -11.633 1.00 76.81 115 HIS A C 1
ATOM 902 O O . HIS A 1 115 ? 11.675 1.517 -10.442 1.00 76.81 115 HIS A O 1
ATOM 908 N N . PRO A 1 116 ? 11.064 0.105 -12.087 1.00 81.62 116 PRO A N 1
ATOM 909 C CA . PRO A 1 116 ? 10.308 -0.789 -11.213 1.00 81.62 116 PRO A CA 1
ATOM 910 C C . PRO A 1 116 ? 11.212 -1.384 -10.131 1.00 81.62 116 PRO A C 1
ATOM 912 O O . PRO A 1 116 ? 11.974 -2.322 -10.362 1.00 81.62 116 PRO A O 1
ATOM 915 N N . HIS A 1 117 ? 11.137 -0.803 -8.938 1.00 89.81 117 HIS A N 1
ATOM 916 C CA . HIS A 1 117 ? 11.780 -1.293 -7.729 1.00 89.81 117 HIS A CA 1
ATOM 917 C C . HIS A 1 117 ? 10.876 -1.038 -6.528 1.00 89.81 117 HIS A C 1
ATOM 919 O O . HIS A 1 117 ? 10.189 -0.019 -6.449 1.00 89.81 117 HIS A O 1
ATOM 925 N N . TRP A 1 118 ? 10.883 -1.982 -5.592 1.00 94.56 118 TRP A N 1
ATOM 926 C CA . TRP A 1 118 ? 10.119 -1.864 -4.361 1.00 94.56 118 TRP A CA 1
ATOM 927 C C . TRP A 1 118 ? 10.885 -1.045 -3.336 1.00 94.56 118 TRP A C 1
ATOM 929 O O . TRP A 1 118 ? 11.996 -1.417 -2.943 1.00 94.56 118 TRP A O 1
ATOM 939 N N . VAL A 1 119 ? 10.252 0.020 -2.861 1.00 94.06 119 VAL A N 1
ATOM 940 C CA . VAL A 1 119 ? 10.754 0.880 -1.789 1.00 94.06 119 VAL A CA 1
ATOM 941 C C . VAL A 1 119 ? 9.844 0.799 -0.575 1.00 94.06 119 VAL A C 1
ATOM 943 O O . VAL A 1 119 ? 8.634 0.627 -0.700 1.00 94.06 119 VAL A O 1
ATOM 946 N N . GLU A 1 120 ? 10.425 0.916 0.614 1.00 96.25 120 GLU A N 1
ATOM 947 C CA . GLU A 1 120 ? 9.659 1.058 1.849 1.00 96.25 120 GLU A CA 1
ATOM 948 C C . GLU A 1 120 ? 9.291 2.527 2.032 1.00 96.25 120 GLU A C 1
ATOM 950 O O . GLU A 1 120 ? 10.171 3.381 2.138 1.00 96.25 120 GLU A O 1
ATOM 955 N N . VAL A 1 121 ? 7.991 2.816 2.046 1.00 97.38 121 VAL A N 1
ATOM 956 C CA . VAL A 1 121 ? 7.466 4.183 2.195 1.00 97.38 121 VAL A CA 1
ATOM 957 C C . VAL A 1 121 ? 6.993 4.459 3.613 1.00 97.38 121 VAL A C 1
ATOM 959 O O . VAL A 1 121 ? 6.986 5.614 4.042 1.00 97.38 121 VAL A O 1
ATOM 962 N N . ALA A 1 122 ? 6.661 3.414 4.375 1.00 98.19 122 ALA A N 1
ATOM 963 C CA . ALA A 1 122 ? 6.358 3.520 5.794 1.00 98.19 122 ALA A CA 1
ATOM 964 C C . ALA A 1 122 ? 6.683 2.230 6.556 1.00 98.19 122 ALA A C 1
ATOM 966 O O . ALA A 1 122 ? 6.556 1.132 6.007 1.00 98.19 122 ALA A O 1
ATOM 967 N N . SER A 1 123 ? 7.075 2.364 7.826 1.00 97.75 123 SER A N 1
ATOM 968 C CA . 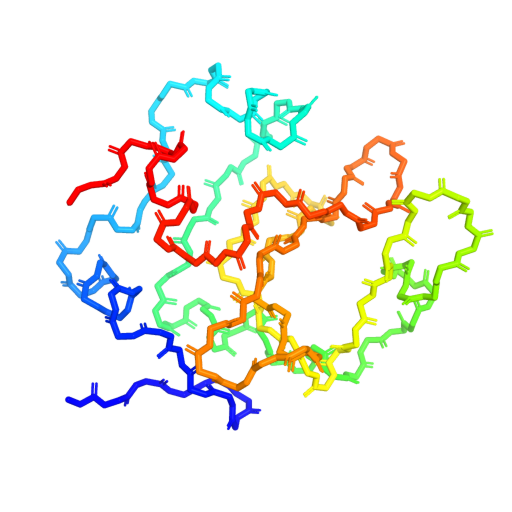SER A 1 123 ? 7.390 1.212 8.686 1.00 97.75 123 SER A CA 1
ATOM 969 C C . SER A 1 123 ? 6.155 0.391 9.051 1.00 97.75 123 SER A C 1
ATOM 971 O O . SER A 1 123 ? 6.269 -0.799 9.335 1.00 9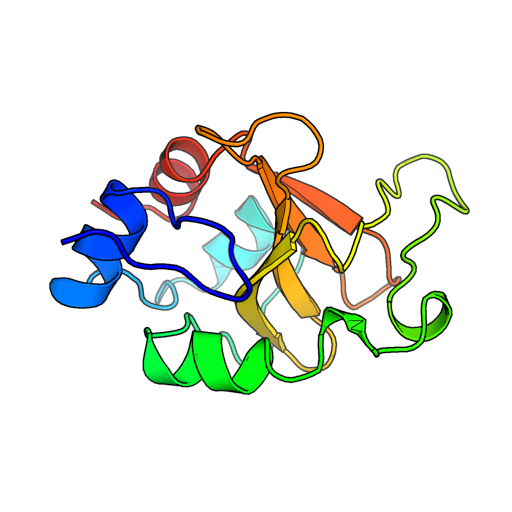7.75 123 SER A O 1
ATOM 973 N N . ASP A 1 124 ? 4.987 1.028 9.028 1.00 98.38 124 ASP A N 1
ATOM 974 C CA . ASP A 1 124 ? 3.661 0.453 9.217 1.00 98.38 124 ASP A CA 1
ATOM 975 C C . ASP A 1 124 ? 2.592 1.436 8.706 1.00 98.38 124 ASP A C 1
ATOM 977 O O . ASP A 1 124 ? 2.898 2.468 8.100 1.00 98.38 124 ASP A O 1
ATOM 981 N N . ILE A 1 125 ? 1.318 1.102 8.903 1.00 97.88 125 ILE A N 1
ATOM 982 C CA . ILE A 1 125 ? 0.216 1.935 8.425 1.00 97.88 125 ILE A CA 1
ATOM 983 C C . ILE A 1 125 ? -0.011 3.195 9.283 1.00 97.88 125 ILE A C 1
ATOM 985 O O . ILE A 1 125 ? -0.553 4.169 8.764 1.00 97.88 125 ILE A O 1
ATOM 989 N N . GLU A 1 126 ? 0.412 3.210 10.555 1.00 97.75 126 GLU A N 1
ATOM 990 C CA . GLU A 1 126 ? 0.345 4.414 11.401 1.00 97.75 126 GLU A CA 1
ATOM 991 C C . GLU A 1 126 ? 1.318 5.468 10.860 1.00 97.75 126 GLU A C 1
ATOM 993 O O . GLU A 1 126 ? 0.916 6.598 10.586 1.00 97.75 126 GLU A O 1
ATOM 998 N N . ASP A 1 127 ? 2.561 5.064 10.579 1.00 98.38 127 ASP A N 1
ATOM 999 C CA . ASP A 1 127 ? 3.570 5.921 9.944 1.00 98.38 127 ASP A CA 1
ATOM 1000 C C . ASP A 1 127 ? 3.116 6.403 8.553 1.00 98.38 127 ASP A C 1
ATOM 1002 O O . ASP A 1 127 ? 3.303 7.570 8.198 1.00 98.38 127 ASP A O 1
ATOM 1006 N N . LEU A 1 128 ? 2.445 5.549 7.766 1.00 98.25 128 LEU A N 1
ATOM 1007 C CA . LEU A 1 128 ? 1.874 5.980 6.487 1.00 98.25 128 LEU A CA 1
ATOM 1008 C C . LEU A 1 128 ? 0.799 7.058 6.682 1.00 98.25 128 LEU A C 1
ATOM 1010 O O . LEU A 1 128 ? 0.775 8.037 5.938 1.00 98.25 128 LEU A O 1
ATOM 1014 N N . PHE A 1 129 ? -0.098 6.896 7.655 1.00 97.88 129 PHE A N 1
ATOM 1015 C CA . PHE A 1 129 ? -1.157 7.873 7.917 1.00 97.88 129 PHE A CA 1
ATOM 1016 C C . PHE A 1 129 ? -0.578 9.224 8.328 1.00 97.88 129 PHE A C 1
ATOM 1018 O O . PHE A 1 129 ? -1.002 10.246 7.784 1.00 97.88 129 PHE A O 1
ATOM 1025 N N . ASP A 1 130 ? 0.435 9.227 9.194 1.00 97.50 130 ASP A N 1
ATOM 1026 C CA . ASP A 1 130 ? 1.143 10.441 9.600 1.00 97.50 130 ASP A CA 1
ATOM 1027 C C . ASP A 1 130 ? 1.780 11.152 8.398 1.00 97.50 130 ASP A C 1
ATOM 1029 O O . ASP A 1 130 ? 1.607 12.363 8.224 1.00 97.50 130 ASP A O 1
ATOM 1033 N N . LYS A 1 131 ? 2.450 10.397 7.520 1.00 97.56 131 LYS A N 1
ATOM 1034 C CA . LYS A 1 131 ? 3.064 10.906 6.283 1.00 97.56 131 LYS A CA 1
ATOM 1035 C C . LYS A 1 131 ? 2.048 11.466 5.287 1.00 97.56 131 LYS A C 1
ATOM 1037 O O . LYS A 1 131 ? 2.313 12.478 4.644 1.00 97.56 131 LYS A O 1
ATOM 1042 N N . LEU A 1 132 ? 0.879 10.837 5.169 1.00 96.44 132 LEU A N 1
ATOM 1043 C CA . LEU A 1 132 ? -0.198 11.277 4.276 1.00 96.44 132 LEU A CA 1
ATOM 1044 C C . LEU A 1 132 ? -1.098 12.363 4.891 1.00 96.44 132 LEU A C 1
ATOM 1046 O O . LEU A 1 132 ? -1.931 12.941 4.189 1.00 96.44 132 LEU A O 1
ATOM 1050 N N . GLY A 1 133 ? -0.959 12.644 6.189 1.00 94.88 133 GLY A N 1
ATOM 1051 C CA . GLY A 1 133 ? -1.819 13.573 6.920 1.00 94.88 133 GLY A CA 1
ATOM 1052 C C . GLY A 1 133 ? -3.243 13.053 7.157 1.00 94.88 133 GLY A C 1
ATOM 1053 O O . GLY A 1 133 ? -4.169 13.857 7.298 1.00 94.88 133 GLY A O 1
ATOM 1054 N N . ILE A 1 134 ? -3.429 11.731 7.191 1.00 91.81 134 ILE A N 1
ATOM 1055 C CA . ILE A 1 134 ? -4.705 11.069 7.496 1.00 91.81 134 ILE A CA 1
ATOM 1056 C C . ILE A 1 134 ? -4.853 10.984 9.023 1.00 91.81 134 ILE A C 1
ATOM 1058 O O . ILE A 1 134 ? -3.914 10.613 9.719 1.00 91.81 134 ILE A O 1
ATOM 1062 N N . ARG A 1 135 ? -6.024 11.363 9.550 1.00 77.62 135 ARG A N 1
ATOM 1063 C CA . ARG A 1 135 ? -6.350 11.355 10.986 1.00 77.62 135 ARG A CA 1
ATOM 1064 C C . ARG A 1 135 ? -7.661 10.639 11.260 1.00 77.62 135 ARG A C 1
ATOM 1066 O O . ARG A 1 135 ? -8.544 10.685 10.370 1.00 77.62 135 ARG A O 1
#

Radius of gyrat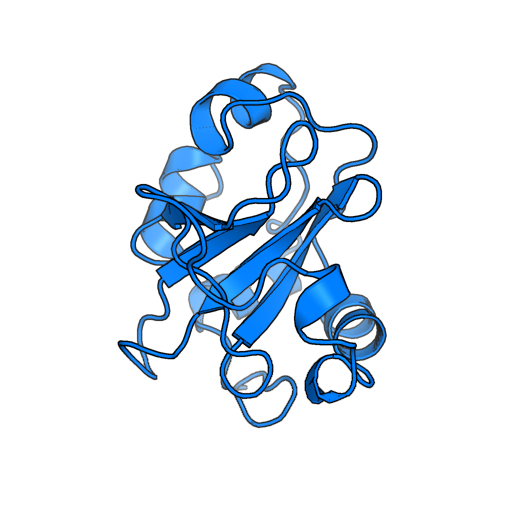ion: 13.69 Å; chains: 1; bounding box: 36×34×27 Å

Sequence (135 aa):
MTLTINGMRLPDILVEAIRSGTWRAPERAEIYVEVFGEPADVPEFYDERMMRRENDGWDSVSVDDYACVPQEPGNLGVDLDRSVIIAGLGPDMPVVLDYRQSLESPRVLYLAGNHPHWVEVASDIEDLFDKLGIR

Foldseek 3Di:
DWDDALNATDAPVLLVCLVVVLQADFPDQVLCCQQVVDGFDDKGFDHSVRQNVVLVCQQPDDQVLQVQDCPDPQFPHARSSQKTFGIARYVSWTWIFGPPPHRNFGFIWIQDDVDGGIHGRGSGVVRVCVSSVRD